Protein AF-A0A2K3K6L6-F1 (afdb_monomer)

Radius of gyration: 15.2 Å; Cα contacts (8 Å, |Δi|>4): 86; chains: 1; bounding box: 35×24×41 Å

Foldseek 3Di:
DVVVVVVVVVVVVVVCVVDPDPPPPDDDDPDDPDQDWDKFWDQDVVQQKIKIWIAGPVRHGDDMDMDHHPDDDDRVRSRVVSVVD

Solvent-accessible surface area (backbone atoms only — not comparable to full-atom values): 5362 Å² total; per-residue (Å²): 110,72,66,60,54,55,50,51,57,54,50,50,58,57,50,52,74,74,52,82,70,82,76,80,78,74,81,78,78,88,88,62,96,75,80,65,62,46,77,45,41,51,75,37,76,94,75,34,31,38,35,31,38,36,18,39,86,88,63,48,83,73,50,72,49,76,44,80,43,98,63,93,66,55,60,70,52,41,35,56,50,55,72,71,109

Mean predicted aligned error: 13.72 Å

pLDDT: mean 73.31, std 18.13, range [43.41, 93.0]

Secondary structure (DSSP, 8-state):
-HHHHHHHHHHHHHHHTT-------PPPPTTS-----EEEEEEETTTTEEEEEEE-TT--EEEEEEEE-SS---HHHHHHHHHH-

Sequence (85 aa):
MLHAWQHARTTDAANRRQQQVQHVVGQPPQQVLLFKYNIDAAIFDSEQKVDVCLRDEEGHFIAAMTTNKDVVMAAAEGEAWGLYQ

Organism: Trifolium pratense (NCBI:txid57577)

Nearest PDB structures (foldseek):
  8d9f-assembly1_A  TM=5.626E-01  e=9.260E-01  Candidatus Scalindua brodae
  7xsq-assembly1_B  TM=6.633E-01  e=1.550E+00  Candidatus Scalindua brodae
  1mda-assembly1_J  TM=5.116E-01  e=1.278E+00  Paracoccus denitrificans
  8d9g-assembly1_A  TM=4.497E-01  e=1.198E+00  Candidatus Scalindua brodae
  1hle-assembly1_A-2  TM=5.222E-01  e=3.357E+00  Equus caballus

Structure (mmCIF, N/CA/C/O backbone):
data_AF-A0A2K3K6L6-F1
#
_entry.id   AF-A0A2K3K6L6-F1
#
loop_
_atom_site.group_PDB
_atom_site.id
_atom_site.type_symbol
_atom_site.label_atom_id
_atom_site.label_alt_id
_atom_site.label_comp_id
_atom_site.label_asym_id
_atom_site.label_entity_id
_atom_site.label_seq_id
_atom_site.pdbx_PDB_ins_code
_atom_site.Cartn_x
_atom_site.Cartn_y
_atom_site.Cartn_z
_atom_site.occupancy
_atom_site.B_iso_or_equiv
_atom_site.auth_seq_id
_atom_site.auth_comp_id
_atom_site.auth_asym_id
_atom_site.auth_atom_id
_atom_site.pdbx_PDB_model_num
ATOM 1 N N . MET A 1 1 ? 1.103 6.855 -16.398 1.00 50.72 1 MET A N 1
ATOM 2 C CA . MET A 1 1 ? 0.626 6.547 -15.030 1.00 50.72 1 MET A CA 1
ATOM 3 C C . MET A 1 1 ? -0.899 6.544 -14.902 1.00 50.72 1 MET A C 1
ATOM 5 O O . MET A 1 1 ? -1.425 5.501 -14.549 1.00 5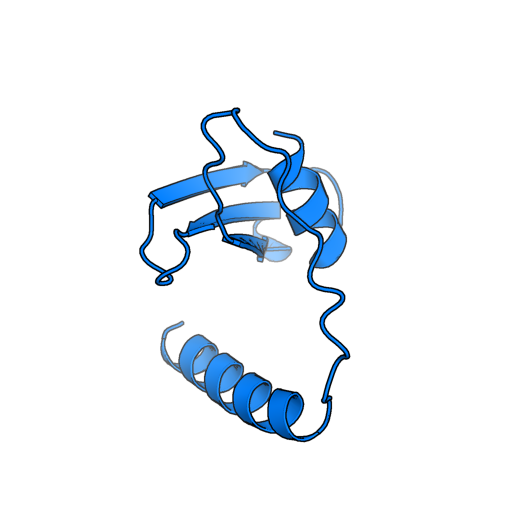0.72 1 MET A O 1
ATOM 9 N N . LEU A 1 2 ? -1.631 7.613 -15.257 1.00 44.78 2 LEU A N 1
ATOM 10 C CA . LEU A 1 2 ? -3.106 7.664 -15.129 1.00 44.78 2 LEU A CA 1
ATOM 11 C C . LEU A 1 2 ? -3.850 6.524 -15.863 1.00 44.78 2 LEU A C 1
ATOM 13 O O . LEU A 1 2 ? -4.762 5.920 -15.306 1.00 44.78 2 LEU A O 1
ATOM 17 N N . HIS A 1 3 ? -3.415 6.186 -17.082 1.00 45.34 3 HIS A N 1
ATOM 18 C CA . HIS A 1 3 ? -4.024 5.111 -17.874 1.00 45.34 3 HIS A CA 1
ATOM 19 C C . HIS A 1 3 ? -3.843 3.718 -17.259 1.00 45.34 3 HIS A C 1
ATOM 21 O O . HIS A 1 3 ? -4.777 2.925 -17.283 1.00 45.34 3 HIS A O 1
ATOM 27 N N . ALA A 1 4 ? -2.682 3.433 -16.661 1.00 49.50 4 ALA A N 1
ATOM 28 C CA . ALA A 1 4 ? -2.444 2.160 -15.979 1.00 49.50 4 ALA A CA 1
ATOM 29 C C . ALA A 1 4 ? -3.352 2.016 -14.745 1.00 49.50 4 ALA A C 1
ATOM 31 O O . ALA A 1 4 ? -3.928 0.958 -14.514 1.00 49.50 4 ALA A O 1
ATOM 32 N N . TRP A 1 5 ? -3.563 3.117 -14.017 1.00 43.41 5 TRP A N 1
ATOM 33 C CA . TRP A 1 5 ? -4.428 3.159 -12.837 1.00 43.41 5 TRP A CA 1
ATOM 34 C C . TRP A 1 5 ? -5.914 2.966 -13.184 1.00 43.41 5 TRP A C 1
ATOM 36 O O . TRP A 1 5 ? -6.633 2.219 -12.522 1.00 43.41 5 TRP A O 1
ATOM 46 N N . GLN A 1 6 ? -6.379 3.580 -14.277 1.00 49.09 6 GLN A N 1
ATOM 47 C CA . GLN A 1 6 ? -7.734 3.360 -14.798 1.00 49.09 6 GLN A CA 1
ATOM 48 C C . GLN A 1 6 ? -7.944 1.913 -15.272 1.00 49.09 6 GLN A C 1
ATOM 50 O O . GLN A 1 6 ? -9.033 1.355 -15.095 1.00 49.09 6 GLN A O 1
ATOM 55 N N . HIS A 1 7 ? -6.906 1.289 -15.838 1.00 49.28 7 HIS A N 1
ATOM 56 C CA . HIS A 1 7 ? -6.980 -0.090 -16.308 1.00 49.28 7 HIS A CA 1
ATOM 57 C C . HIS A 1 7 ? -6.998 -1.107 -15.158 1.00 49.28 7 HIS A C 1
ATOM 59 O O . HIS A 1 7 ? -7.786 -2.051 -15.195 1.00 49.28 7 HIS A O 1
ATOM 65 N N . ALA A 1 8 ? -6.213 -0.881 -14.100 1.00 46.91 8 ALA A N 1
ATOM 66 C CA . ALA A 1 8 ? -6.265 -1.692 -12.881 1.00 46.91 8 ALA A CA 1
ATOM 67 C C . ALA A 1 8 ? -7.661 -1.633 -12.237 1.00 46.91 8 ALA A C 1
ATOM 69 O O . ALA A 1 8 ? -8.295 -2.660 -12.018 1.00 46.91 8 ALA A O 1
ATOM 70 N N . ARG A 1 9 ? -8.224 -0.425 -12.093 1.00 50.78 9 ARG A N 1
ATOM 71 C CA . ARG A 1 9 ? -9.543 -0.206 -11.478 1.00 50.78 9 ARG A CA 1
ATOM 72 C C . ARG A 1 9 ? -10.697 -0.885 -12.225 1.00 50.78 9 ARG A C 1
ATOM 74 O O . ARG A 1 9 ? -11.658 -1.339 -11.606 1.00 50.78 9 ARG A O 1
ATOM 81 N N . THR A 1 10 ? -10.626 -0.940 -13.554 1.00 61.62 10 THR A N 1
ATOM 82 C CA . THR A 1 10 ? -11.632 -1.630 -14.382 1.00 61.62 10 THR A CA 1
ATOM 83 C C . THR A 1 10 ? -11.480 -3.148 -14.325 1.00 61.62 10 THR A C 1
ATOM 85 O O . THR A 1 10 ? -12.484 -3.860 -14.295 1.00 61.62 10 THR A O 1
ATOM 88 N N . THR A 1 11 ? -10.245 -3.640 -14.233 1.00 55.53 11 THR A N 1
ATOM 89 C CA . THR A 1 11 ? -9.939 -5.073 -14.122 1.00 55.53 11 THR A CA 1
ATOM 90 C C . THR A 1 11 ? -10.328 -5.623 -12.745 1.00 55.53 11 THR A C 1
ATOM 92 O O . THR A 1 11 ? -10.972 -6.670 -12.660 1.00 55.53 11 THR A O 1
ATOM 95 N N . ASP A 1 12 ? -10.077 -4.872 -11.670 1.00 56.41 12 ASP A N 1
ATOM 96 C CA . ASP A 1 12 ? -10.493 -5.231 -10.307 1.00 56.41 12 ASP A CA 1
ATOM 97 C C . ASP A 1 12 ? -12.014 -5.234 -10.141 1.00 56.41 12 ASP A C 1
ATOM 99 O O . ASP A 1 12 ? -12.576 -6.113 -9.485 1.00 56.41 12 ASP A O 1
ATOM 103 N N . ALA A 1 13 ? -12.713 -4.286 -10.773 1.00 54.00 13 ALA A N 1
ATOM 104 C CA . ALA A 1 13 ? -14.174 -4.256 -10.774 1.00 54.00 13 ALA A CA 1
ATOM 105 C C . ALA A 1 13 ? -14.783 -5.474 -11.494 1.00 54.00 13 ALA A C 1
ATOM 107 O O . ALA A 1 13 ? -15.841 -5.963 -11.089 1.00 54.00 13 ALA A O 1
ATOM 108 N N . ALA A 1 14 ? -14.119 -5.980 -12.539 1.00 52.31 14 ALA A N 1
ATOM 109 C CA . ALA A 1 14 ? -14.529 -7.190 -13.246 1.00 52.31 14 ALA A CA 1
ATOM 110 C C . ALA A 1 14 ? -14.253 -8.461 -12.420 1.00 52.31 14 ALA A C 1
ATOM 112 O O . ALA A 1 14 ? -15.131 -9.319 -12.324 1.00 52.31 14 ALA A O 1
ATOM 113 N N . ASN A 1 15 ? -13.099 -8.547 -11.749 1.00 52.62 15 ASN A N 1
ATOM 114 C CA . ASN A 1 15 ? -12.748 -9.679 -10.882 1.00 52.62 15 ASN A CA 1
ATOM 115 C C . ASN A 1 15 ? -13.587 -9.739 -9.593 1.00 52.62 15 ASN A C 1
ATOM 117 O O . ASN A 1 15 ? -14.013 -10.822 -9.188 1.00 52.62 15 ASN A O 1
ATOM 121 N N . ARG A 1 16 ? -13.931 -8.593 -8.984 1.00 49.72 16 ARG A N 1
ATOM 122 C CA . ARG A 1 16 ? -14.836 -8.537 -7.815 1.00 49.72 16 ARG A CA 1
ATOM 123 C C . ARG A 1 16 ? -16.224 -9.107 -8.091 1.00 49.72 16 ARG A C 1
ATOM 125 O O . ARG A 1 16 ? -16.862 -9.598 -7.169 1.00 49.72 16 ARG A O 1
ATOM 132 N N . ARG A 1 17 ? -16.711 -9.059 -9.337 1.00 50.69 17 ARG A N 1
ATOM 133 C CA . ARG A 1 17 ? -18.006 -9.669 -9.690 1.00 50.69 17 ARG A CA 1
ATOM 134 C C . ARG A 1 17 ? -17.966 -11.197 -9.685 1.00 50.69 17 ARG A C 1
ATOM 136 O O . ARG A 1 17 ? -19.021 -11.808 -9.563 1.00 50.69 17 ARG A O 1
ATOM 143 N N . GLN A 1 18 ? -16.786 -11.805 -9.818 1.00 53.88 18 GLN A N 1
ATOM 144 C CA . GLN A 1 18 ? -16.623 -13.262 -9.820 1.00 53.88 18 GLN A CA 1
ATOM 145 C C . GLN A 1 18 ? -16.201 -13.822 -8.458 1.00 53.88 18 GLN A C 1
ATOM 147 O O . GLN A 1 18 ? -16.478 -14.981 -8.168 1.00 53.88 18 GLN A O 1
ATOM 152 N N . GLN A 1 19 ? -15.595 -13.008 -7.593 1.00 48.94 19 GLN A N 1
ATOM 153 C CA . GLN A 1 19 ? -15.235 -13.407 -6.236 1.00 48.94 19 GLN A CA 1
ATOM 154 C C . GLN A 1 19 ? -16.186 -12.765 -5.229 1.00 48.94 19 GLN A C 1
ATOM 156 O O . GLN A 1 19 ? -15.909 -11.711 -4.659 1.00 48.94 19 GLN A O 1
ATOM 161 N N . GLN A 1 20 ? -17.317 -13.422 -4.980 1.00 46.25 20 GLN A N 1
ATOM 162 C CA . GLN A 1 20 ? -18.121 -13.144 -3.795 1.00 46.25 20 GLN A CA 1
ATOM 163 C C . GLN A 1 20 ? -17.369 -13.706 -2.576 1.00 46.25 20 GLN A C 1
ATOM 165 O O . GLN A 1 20 ? -17.664 -14.789 -2.077 1.00 46.25 20 GLN A O 1
ATOM 170 N N . VAL A 1 21 ? -16.323 -12.997 -2.147 1.00 49.91 21 VAL A N 1
ATOM 171 C CA . VAL A 1 21 ? -15.595 -13.292 -0.912 1.00 49.91 21 VAL A CA 1
ATOM 172 C C . VAL A 1 21 ? -16.588 -13.121 0.235 1.00 49.91 21 VAL A C 1
ATOM 174 O O . VAL A 1 21 ? -17.171 -12.048 0.400 1.00 49.91 21 VAL A O 1
ATOM 177 N N . GLN A 1 22 ? -16.828 -14.182 1.008 1.00 45.34 22 GLN A N 1
ATOM 178 C CA . GLN A 1 22 ? -17.551 -14.074 2.273 1.00 45.34 22 GLN A CA 1
ATOM 179 C C . GLN A 1 22 ? -16.761 -13.130 3.180 1.00 45.34 22 GLN A C 1
ATOM 181 O O . GLN A 1 22 ? -15.746 -13.509 3.759 1.00 45.34 22 GLN A O 1
ATOM 186 N N . HIS A 1 23 ? -17.209 -11.880 3.272 1.00 48.91 23 HIS A N 1
ATOM 187 C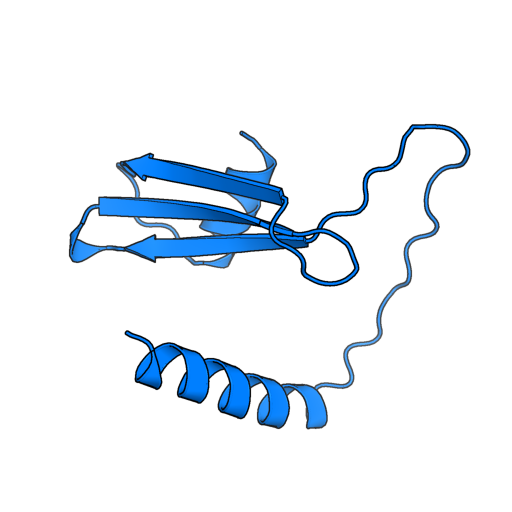 CA . HIS A 1 23 ? -16.708 -10.943 4.262 1.00 48.91 23 HIS A CA 1
ATOM 188 C C . HIS A 1 23 ? -17.072 -11.495 5.642 1.00 48.91 23 HIS A C 1
ATOM 190 O O . HIS A 1 23 ? -18.217 -11.388 6.082 1.00 48.91 23 HIS A O 1
ATOM 196 N N . VAL A 1 24 ? -16.100 -12.089 6.334 1.00 51.28 24 VAL A N 1
ATOM 197 C CA . VAL A 1 24 ? -16.185 -12.261 7.783 1.00 51.28 24 VAL A CA 1
ATOM 198 C C . VAL A 1 24 ? -16.124 -10.853 8.364 1.00 51.28 24 VAL A C 1
ATOM 200 O O . VAL A 1 24 ? -15.060 -10.247 8.464 1.00 51.28 24 VAL A O 1
ATOM 203 N N . VAL A 1 25 ? -17.291 -10.285 8.662 1.00 54.31 25 VAL A N 1
ATOM 204 C CA . VAL A 1 25 ? -17.391 -8.991 9.337 1.00 54.31 25 VAL A CA 1
ATOM 205 C C . VAL A 1 25 ? -16.929 -9.207 10.776 1.00 54.31 25 VAL A C 1
ATOM 207 O O . VAL A 1 25 ? -17.700 -9.648 11.626 1.00 54.31 25 VAL A O 1
ATOM 210 N N . GLY A 1 26 ? -15.646 -8.956 11.039 1.00 47.59 26 GLY A N 1
ATOM 211 C CA . GLY A 1 26 ? -15.122 -8.904 12.400 1.00 47.59 26 GLY A CA 1
ATOM 212 C C . GLY A 1 26 ? -15.855 -7.812 13.178 1.00 47.59 26 GLY A C 1
ATOM 213 O O . GLY A 1 26 ? -15.930 -6.671 12.723 1.00 47.59 26 GLY A O 1
ATOM 214 N N . GLN A 1 27 ? -16.439 -8.158 14.325 1.00 52.75 27 GLN A N 1
ATOM 215 C CA . GLN A 1 27 ? -17.051 -7.164 15.206 1.00 52.75 27 GLN A CA 1
ATOM 216 C C . GLN A 1 27 ? -15.955 -6.245 15.770 1.00 52.75 27 GLN A C 1
ATOM 218 O O . GLN A 1 27 ? -14.983 -6.757 16.331 1.00 52.75 27 GLN A O 1
ATOM 223 N N . PRO A 1 28 ? -16.076 -4.911 15.649 1.00 54.78 28 PRO A N 1
ATOM 224 C CA . PRO A 1 28 ? -15.098 -4.007 16.237 1.00 54.78 28 PRO A CA 1
ATOM 225 C C . PRO A 1 28 ? -15.205 -4.029 17.776 1.00 54.78 28 PRO A C 1
ATOM 227 O O . PRO A 1 28 ? -16.320 -4.040 18.309 1.00 54.78 28 PRO A O 1
ATOM 230 N N . PRO A 1 29 ? -14.076 -4.029 18.510 1.00 55.34 29 PRO A N 1
ATOM 231 C CA . PRO A 1 29 ? -14.092 -3.950 19.965 1.00 55.34 29 PRO A CA 1
ATOM 232 C C . PRO A 1 29 ? -14.711 -2.627 20.440 1.00 55.34 29 PRO A C 1
ATOM 234 O O . PRO A 1 29 ? -14.457 -1.559 19.886 1.00 55.34 29 PRO A O 1
ATOM 237 N N . GLN A 1 30 ? -15.552 -2.697 21.472 1.00 59.28 30 GLN A N 1
ATOM 238 C CA . GLN A 1 30 ? -16.245 -1.530 22.010 1.00 59.28 30 GLN A CA 1
ATOM 239 C C . GLN A 1 30 ? -15.269 -0.658 22.822 1.00 59.28 30 GLN A C 1
ATOM 241 O O . GLN A 1 30 ? -14.700 -1.121 23.804 1.00 59.28 30 GLN A O 1
ATOM 246 N N . GLN A 1 31 ? -15.146 0.616 22.427 1.00 57.66 31 GLN A N 1
ATOM 247 C CA . GLN A 1 31 ? -14.538 1.733 23.181 1.00 57.66 31 GLN A CA 1
ATOM 248 C C . GLN A 1 31 ? -13.006 1.901 23.153 1.00 57.66 31 GLN A C 1
ATOM 250 O O . GLN A 1 31 ? -12.390 2.286 24.144 1.00 57.66 31 GLN A O 1
ATOM 255 N N . VAL A 1 32 ? -12.400 1.771 21.977 1.00 54.12 32 VAL A N 1
ATOM 256 C CA . VAL A 1 32 ? -11.156 2.486 21.637 1.00 54.12 32 VAL A CA 1
ATOM 257 C C . VAL A 1 32 ? -11.505 3.436 20.490 1.00 54.12 32 VAL A C 1
ATOM 259 O O . VAL A 1 32 ? -12.426 3.132 19.734 1.00 54.12 32 VAL A O 1
ATOM 262 N N . LEU A 1 33 ? -10.841 4.591 20.365 1.00 57.03 33 LEU A N 1
ATOM 263 C CA . LEU A 1 33 ? -10.903 5.429 19.156 1.00 57.03 33 LEU A CA 1
ATOM 264 C C . LEU A 1 33 ? -10.418 4.581 17.966 1.00 57.03 33 LEU A C 1
ATOM 266 O O . LEU A 1 33 ? -9.239 4.549 17.630 1.00 57.03 33 LEU A O 1
ATOM 270 N N . LEU A 1 34 ? -11.336 3.801 17.402 1.00 61.25 34 LEU A N 1
ATOM 271 C CA . LEU A 1 34 ? -11.116 2.923 16.270 1.00 61.25 34 LEU A CA 1
ATOM 272 C C . LEU A 1 34 ? -11.164 3.805 15.035 1.00 61.25 34 LEU A C 1
ATOM 274 O O . LEU A 1 34 ? -12.228 4.083 14.488 1.00 61.25 34 LEU A O 1
ATOM 278 N N . PHE A 1 35 ? -9.995 4.264 14.609 1.00 67.88 35 PHE A N 1
ATOM 279 C CA . PHE A 1 35 ? -9.842 4.714 1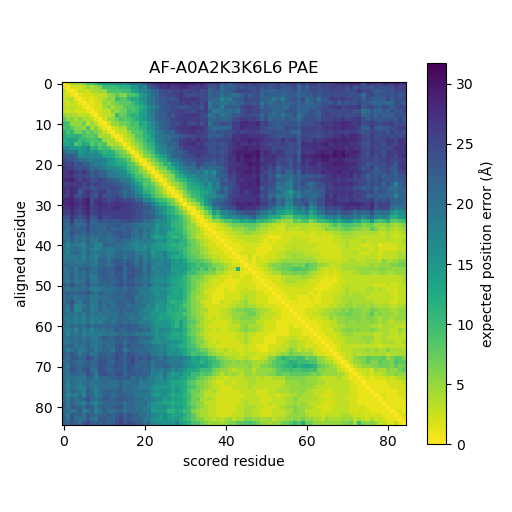3.240 1.00 67.88 35 PHE A CA 1
ATOM 280 C C . PHE A 1 35 ? -9.823 3.469 12.367 1.00 67.88 35 PHE A C 1
ATOM 282 O O . PHE A 1 35 ? -8.883 2.678 12.415 1.00 67.88 35 PHE A O 1
ATOM 289 N N . LYS A 1 36 ? -10.893 3.272 11.602 1.00 80.31 36 LYS A N 1
ATOM 290 C CA .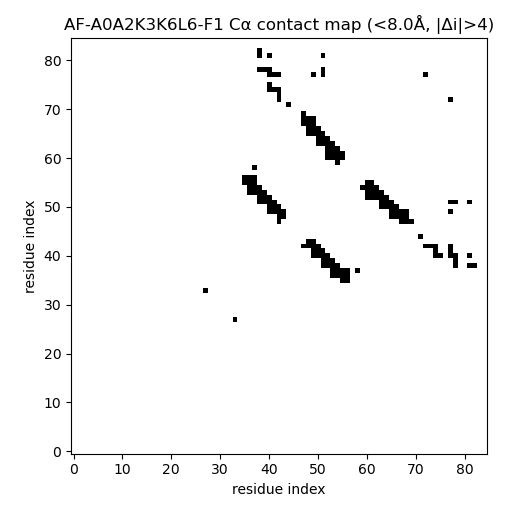 LYS A 1 36 ? -10.898 2.3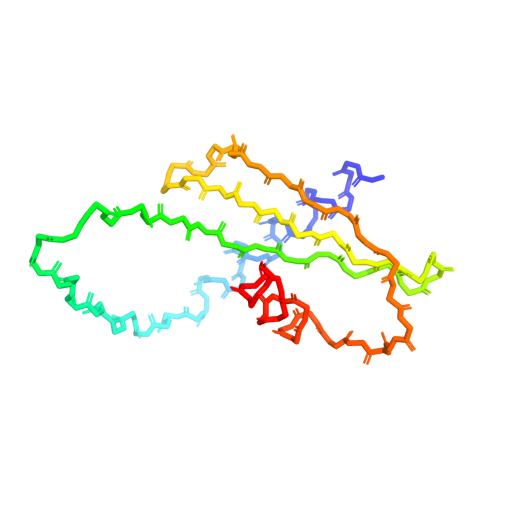04 10.518 1.00 80.31 36 LYS A CA 1
ATOM 291 C C . LYS A 1 36 ? -10.341 2.999 9.285 1.00 80.31 36 LYS A C 1
ATOM 293 O O . LYS A 1 36 ? -10.834 4.044 8.867 1.00 80.31 36 LYS A O 1
ATOM 298 N N . TYR A 1 37 ? -9.286 2.419 8.743 1.00 85.25 37 TYR A N 1
ATOM 299 C CA . TYR A 1 37 ? -8.614 2.909 7.556 1.00 85.25 37 TYR A CA 1
ATOM 300 C C . TYR A 1 37 ? -8.262 1.734 6.654 1.00 85.25 37 TYR A C 1
ATOM 302 O O . TYR A 1 37 ? -8.050 0.610 7.111 1.00 85.25 37 TYR A O 1
ATOM 310 N N . ASN A 1 38 ? -8.204 2.013 5.361 1.00 88.81 38 ASN A N 1
ATOM 311 C CA . ASN A 1 38 ? -7.712 1.093 4.359 1.00 88.81 38 ASN A CA 1
ATOM 312 C C . ASN A 1 38 ? -6.230 1.390 4.142 1.00 88.81 38 ASN A C 1
ATOM 314 O O . ASN A 1 38 ? -5.863 2.544 3.916 1.00 88.81 38 ASN A O 1
ATOM 318 N N . ILE A 1 39 ? -5.406 0.350 4.197 1.00 89.06 39 ILE A N 1
ATOM 319 C CA . ILE A 1 39 ? -3.995 0.415 3.833 1.00 89.06 39 ILE A CA 1
ATOM 320 C C . ILE A 1 39 ? -3.803 -0.202 2.448 1.00 89.06 39 ILE A C 1
ATOM 322 O O . ILE A 1 39 ? -4.468 -1.178 2.109 1.00 89.06 39 ILE A O 1
ATOM 326 N N . ASP A 1 40 ? -2.935 0.402 1.650 1.00 91.31 40 ASP A N 1
ATOM 327 C CA . ASP A 1 40 ? -2.540 -0.071 0.324 1.00 91.31 40 ASP A CA 1
ATOM 328 C C . ASP A 1 40 ? -1.035 0.145 0.161 1.00 91.31 40 ASP A C 1
ATOM 330 O O . ASP A 1 40 ? -0.504 1.137 0.676 1.00 91.31 40 ASP A O 1
ATOM 334 N N . ALA A 1 41 ? -0.353 -0.758 -0.541 1.00 91.19 41 ALA A N 1
ATOM 335 C CA . ALA A 1 41 ? 1.079 -0.653 -0.788 1.00 91.19 41 ALA A CA 1
ATOM 336 C C . ALA A 1 41 ? 1.416 -0.814 -2.273 1.00 91.19 41 ALA A C 1
ATOM 338 O O . ALA A 1 41 ? 1.008 -1.767 -2.933 1.00 91.19 41 ALA A O 1
ATOM 339 N N . ALA A 1 42 ? 2.235 0.100 -2.789 1.00 91.62 42 ALA A N 1
ATOM 340 C CA . ALA A 1 42 ? 2.784 0.041 -4.134 1.00 91.62 42 ALA A CA 1
ATOM 341 C C . ALA A 1 42 ? 4.291 -0.215 -4.073 1.00 91.62 42 ALA A C 1
ATOM 343 O O . ALA A 1 42 ? 5.036 0.496 -3.401 1.00 91.62 42 ALA A O 1
ATOM 344 N N . ILE A 1 43 ? 4.742 -1.241 -4.792 1.00 90.62 43 ILE A N 1
ATOM 345 C CA . ILE A 1 43 ? 6.141 -1.668 -4.804 1.00 90.62 43 ILE A CA 1
ATOM 346 C C . ILE A 1 43 ? 6.761 -1.286 -6.143 1.00 90.62 43 ILE A C 1
ATOM 348 O O . ILE A 1 43 ? 6.271 -1.665 -7.206 1.00 90.62 43 ILE A O 1
ATOM 352 N N . PHE A 1 44 ? 7.857 -0.541 -6.070 1.00 89.12 44 PHE A N 1
ATOM 353 C CA . PHE A 1 44 ? 8.612 -0.045 -7.211 1.00 89.12 44 PHE A CA 1
ATOM 354 C C . PHE A 1 44 ? 9.980 -0.726 -7.214 1.00 89.12 44 PHE A C 1
ATOM 356 O O . PHE A 1 44 ? 10.921 -0.276 -6.557 1.00 89.12 44 PHE A O 1
ATOM 363 N N . ASP A 1 45 ? 10.080 -1.867 -7.900 1.00 86.06 45 ASP A N 1
ATOM 364 C CA . ASP A 1 45 ? 11.295 -2.690 -7.894 1.00 86.06 45 ASP A CA 1
ATOM 365 C C . ASP A 1 45 ? 12.487 -2.002 -8.564 1.00 86.06 45 ASP A C 1
ATOM 367 O O . ASP A 1 45 ? 13.599 -2.066 -8.040 1.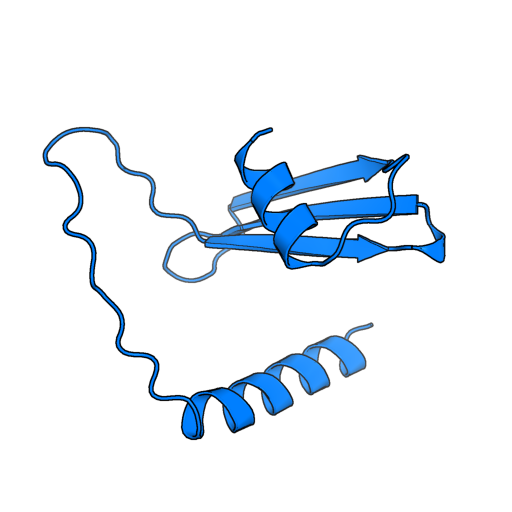00 86.06 45 ASP A O 1
ATOM 371 N N . SER A 1 46 ? 12.266 -1.303 -9.681 1.00 87.88 46 SER A N 1
ATOM 372 C CA . SER A 1 46 ? 13.315 -0.556 -10.389 1.00 87.88 46 SER A CA 1
ATOM 373 C C . SER A 1 46 ? 13.918 0.560 -9.539 1.00 87.88 46 SER A C 1
ATOM 375 O O . SER A 1 46 ? 15.117 0.820 -9.609 1.00 87.88 46 SER A O 1
ATOM 377 N N . GLU A 1 47 ? 13.092 1.207 -8.727 1.00 87.00 47 GLU A N 1
ATOM 378 C CA . GLU A 1 47 ? 13.466 2.318 -7.863 1.00 87.00 47 GLU A CA 1
ATOM 379 C C . GLU A 1 47 ? 13.867 1.862 -6.459 1.00 87.00 47 GLU A C 1
ATOM 381 O O . GLU A 1 47 ? 14.269 2.704 -5.659 1.00 87.00 47 GLU A O 1
ATOM 386 N N . GLN A 1 48 ? 13.754 0.561 -6.162 1.00 90.00 48 GLN A N 1
ATOM 387 C CA . GLN A 1 48 ? 13.932 -0.018 -4.830 1.00 90.00 48 GLN A CA 1
ATOM 388 C C . GLN A 1 48 ? 13.133 0.741 -3.765 1.00 90.00 48 GLN A C 1
ATOM 390 O O . GLN A 1 48 ? 13.653 1.120 -2.718 1.00 90.00 48 GLN A O 1
ATOM 395 N N . LYS A 1 49 ? 11.844 0.968 -4.031 1.00 91.19 49 LYS A N 1
ATOM 396 C CA . LYS A 1 49 ? 10.953 1.712 -3.135 1.00 91.19 49 LYS A CA 1
ATOM 397 C C . LYS A 1 49 ? 9.666 0.969 -2.842 1.00 91.19 49 LYS A C 1
ATOM 399 O O . LYS A 1 49 ? 9.204 0.147 -3.634 1.00 91.19 49 LYS A O 1
ATOM 404 N N . VAL A 1 50 ? 9.088 1.299 -1.697 1.00 90.56 50 VAL A N 1
ATOM 405 C CA . VAL A 1 50 ? 7.712 0.964 -1.354 1.00 90.56 50 VAL A CA 1
ATOM 406 C C . VAL A 1 50 ? 6.995 2.229 -0.904 1.00 90.56 50 VAL A C 1
ATOM 408 O O . VAL A 1 50 ? 7.514 2.998 -0.091 1.00 90.56 50 VAL A O 1
ATOM 411 N N . ASP A 1 51 ? 5.802 2.421 -1.449 1.00 91.69 51 ASP A N 1
ATOM 412 C CA . ASP A 1 51 ? 4.863 3.450 -1.037 1.00 91.69 51 ASP A CA 1
ATOM 413 C C . ASP A 1 51 ? 3.720 2.782 -0.285 1.00 91.69 51 ASP A C 1
ATOM 415 O O . ASP A 1 51 ? 3.180 1.779 -0.743 1.00 91.69 51 ASP A O 1
ATOM 419 N N . VAL A 1 52 ? 3.330 3.349 0.848 1.00 92.00 52 VAL A N 1
ATOM 420 C CA . VAL A 1 52 ? 2.200 2.904 1.664 1.00 92.00 52 VAL A CA 1
ATOM 421 C C . VAL A 1 52 ? 1.220 4.061 1.769 1.00 92.00 52 V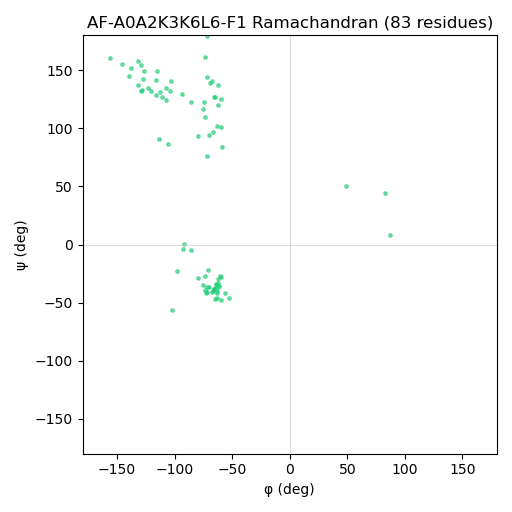AL A C 1
ATOM 423 O O . VAL A 1 52 ? 1.619 5.186 2.065 1.00 92.00 52 VAL A O 1
ATOM 426 N N . CYS A 1 53 ? -0.063 3.806 1.529 1.00 93.00 53 CYS A N 1
ATOM 427 C CA . CYS A 1 53 ? -1.121 4.807 1.590 1.00 93.00 53 CYS A CA 1
ATOM 428 C C . CYS A 1 53 ? -2.208 4.387 2.577 1.00 93.00 53 CYS A C 1
ATOM 430 O O . CYS A 1 53 ? -2.684 3.256 2.545 1.00 93.00 53 CYS A O 1
ATOM 432 N N 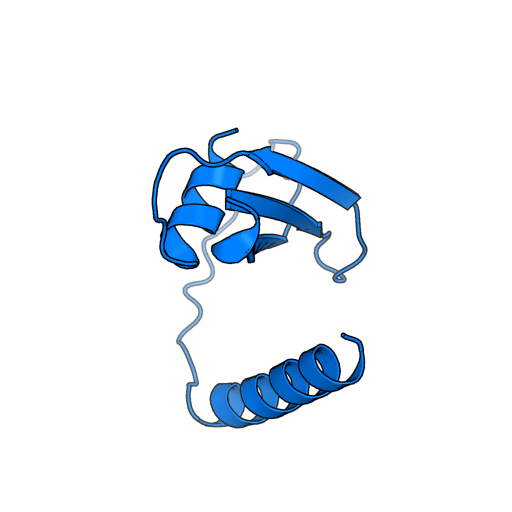. LEU A 1 54 ? -2.627 5.335 3.415 1.00 90.69 54 LEU A N 1
ATOM 433 C CA . LEU A 1 54 ? -3.771 5.219 4.305 1.00 90.69 54 LEU A CA 1
ATOM 434 C C . LEU A 1 54 ? -4.943 6.020 3.747 1.00 90.69 54 LEU A C 1
ATOM 436 O O . LEU A 1 54 ? -4.804 7.195 3.379 1.00 90.69 54 LEU A O 1
ATOM 440 N N . ARG A 1 55 ? -6.113 5.389 3.723 1.00 91.94 55 ARG A N 1
ATOM 441 C CA . ARG A 1 55 ? -7.379 6.007 3.330 1.00 91.94 55 ARG A CA 1
ATOM 442 C C . ARG A 1 55 ? -8.435 5.800 4.401 1.00 91.94 55 ARG A C 1
ATOM 444 O O . ARG A 1 55 ? -8.406 4.784 5.086 1.00 91.94 55 ARG A O 1
ATOM 451 N N . ASP A 1 56 ? -9.365 6.735 4.536 1.00 88.12 56 ASP A N 1
ATOM 452 C CA . ASP A 1 56 ? -10.528 6.540 5.403 1.00 88.12 56 ASP A CA 1
ATOM 453 C C . ASP A 1 56 ? -11.509 5.521 4.795 1.00 88.12 56 ASP A C 1
ATOM 455 O O . ASP A 1 56 ? -11.291 4.980 3.705 1.00 88.12 56 ASP A O 1
ATOM 459 N N . GLU A 1 57 ? -12.603 5.247 5.505 1.00 87.00 57 GLU A N 1
ATOM 460 C CA . GLU A 1 57 ? -13.638 4.319 5.040 1.00 87.00 57 GLU A CA 1
ATOM 461 C C . GLU A 1 57 ? -14.304 4.743 3.722 1.00 87.00 57 GLU A C 1
ATOM 463 O O . GLU A 1 57 ? -14.786 3.893 2.970 1.00 87.00 57 GLU A O 1
ATOM 468 N N . GLU A 1 58 ? -14.326 6.043 3.432 1.00 87.81 58 GLU A N 1
ATOM 469 C CA . GLU A 1 58 ? -14.897 6.618 2.213 1.00 87.81 58 GLU A CA 1
ATOM 470 C C . GLU A 1 58 ? -13.875 6.629 1.058 1.00 87.81 58 GLU A C 1
ATOM 472 O O . GLU A 1 58 ? -14.210 6.920 -0.093 1.00 87.81 58 GLU A O 1
ATOM 477 N N . GLY A 1 59 ? -12.631 6.225 1.335 1.00 86.25 59 GLY A N 1
ATOM 478 C CA . GLY A 1 59 ? -11.531 6.156 0.382 1.00 86.25 59 GLY A CA 1
ATOM 479 C C . GLY A 1 59 ? -10.755 7.466 0.233 1.00 86.25 59 GLY A C 1
ATOM 480 O O . GLY A 1 59 ? -9.890 7.557 -0.653 1.00 86.25 59 GLY A O 1
ATOM 481 N N . HIS A 1 60 ? -11.027 8.470 1.070 1.00 89.12 60 HIS A N 1
ATOM 482 C CA . HIS A 1 60 ? -10.272 9.714 1.089 1.00 89.12 60 HIS A CA 1
ATOM 483 C C . HIS A 1 60 ? -8.859 9.471 1.582 1.00 89.12 60 HIS A C 1
ATOM 485 O O . HIS A 1 60 ? -8.616 8.697 2.502 1.00 89.12 60 HIS A O 1
ATOM 491 N N . PHE A 1 61 ? -7.915 10.161 0.956 1.00 88.81 61 PHE A N 1
ATOM 492 C CA . PHE A 1 61 ? -6.523 10.119 1.362 1.00 88.81 61 PHE A CA 1
ATOM 493 C C . PHE A 1 61 ? -6.351 10.712 2.765 1.00 88.81 61 PHE A C 1
ATOM 495 O O . PHE A 1 61 ? -6.749 11.851 3.001 1.00 88.81 61 PHE A O 1
ATOM 502 N N . ILE A 1 62 ? -5.718 9.954 3.660 1.00 91.44 62 ILE A N 1
ATOM 503 C CA . ILE A 1 62 ? -5.335 10.415 4.999 1.00 91.44 62 ILE A CA 1
ATOM 504 C C . ILE A 1 62 ? -3.844 10.745 5.008 1.00 91.44 62 ILE A C 1
ATOM 506 O O . ILE A 1 62 ? -3.442 11.852 5.359 1.00 91.44 62 ILE A O 1
ATOM 510 N N . ALA A 1 63 ? -3.023 9.765 4.631 1.00 90.88 63 ALA A N 1
ATOM 511 C CA . ALA A 1 63 ? -1.574 9.851 4.705 1.00 90.88 63 ALA A CA 1
ATOM 512 C C . ALA A 1 63 ? -0.913 8.893 3.709 1.00 90.88 63 ALA A C 1
ATOM 514 O O . ALA A 1 63 ? -1.523 7.925 3.250 1.00 90.88 63 ALA A O 1
ATOM 515 N N . ALA A 1 64 ? 0.354 9.152 3.398 1.00 92.62 64 ALA A N 1
ATOM 516 C CA . ALA A 1 64 ? 1.213 8.202 2.711 1.00 92.62 64 ALA A CA 1
ATOM 517 C C . ALA A 1 64 ? 2.656 8.322 3.189 1.00 92.62 64 ALA A C 1
ATOM 519 O O . ALA A 1 64 ? 3.090 9.380 3.650 1.00 92.62 64 ALA A O 1
ATOM 520 N N . MET A 1 65 ? 3.386 7.228 3.035 1.00 91.38 65 MET A N 1
ATOM 521 C CA . MET A 1 65 ? 4.807 7.126 3.305 1.00 91.38 65 MET A CA 1
ATOM 522 C C . MET A 1 65 ? 5.490 6.459 2.118 1.00 91.38 65 MET A C 1
ATOM 524 O O . MET A 1 65 ? 5.008 5.452 1.614 1.00 91.38 65 MET A O 1
ATOM 528 N N . THR A 1 66 ? 6.638 6.996 1.725 1.00 92.44 66 THR A N 1
ATOM 529 C CA . THR A 1 66 ? 7.558 6.362 0.779 1.00 92.44 66 THR A CA 1
ATOM 530 C C . THR A 1 66 ? 8.824 6.006 1.531 1.00 92.44 66 THR A C 1
ATOM 532 O O . THR A 1 66 ? 9.395 6.866 2.206 1.00 92.44 66 THR A O 1
ATOM 535 N N . THR A 1 67 ? 9.303 4.777 1.381 1.00 90.88 67 THR A N 1
ATOM 536 C CA . THR A 1 67 ? 10.625 4.389 1.874 1.00 90.88 67 THR A CA 1
ATOM 537 C C . THR A 1 67 ? 11.415 3.637 0.813 1.00 90.88 67 THR A C 1
ATOM 539 O O . THR A 1 67 ? 10.853 3.046 -0.113 1.00 90.88 67 THR A O 1
ATOM 542 N N . ASN A 1 68 ? 12.735 3.634 0.972 1.00 91.81 68 ASN A N 1
ATOM 543 C CA . ASN A 1 68 ? 13.587 2.708 0.240 1.00 91.81 68 ASN A CA 1
ATOM 544 C C . ASN A 1 68 ? 13.393 1.297 0.815 1.00 91.81 68 ASN A C 1
ATOM 546 O O . ASN A 1 68 ? 13.213 1.135 2.025 1.00 91.81 68 ASN A O 1
ATOM 550 N N . LYS A 1 69 ? 13.438 0.282 -0.047 1.00 85.25 69 LYS A N 1
ATOM 551 C CA . LYS A 1 69 ? 13.392 -1.126 0.343 1.00 85.25 69 LYS A CA 1
ATOM 552 C C . LYS A 1 69 ? 14.698 -1.804 -0.051 1.00 85.25 69 LYS A C 1
ATOM 554 O O . LYS A 1 69 ? 15.091 -1.772 -1.212 1.00 85.25 69 LYS A O 1
ATOM 559 N N . ASP A 1 70 ? 15.303 -2.493 0.907 1.00 81.38 70 ASP A N 1
ATOM 560 C CA . ASP A 1 70 ? 16.484 -3.331 0.662 1.00 81.38 70 ASP A CA 1
ATOM 561 C C . ASP A 1 70 ? 16.102 -4.790 0.348 1.00 81.38 70 ASP A C 1
ATOM 563 O O . ASP A 1 70 ? 16.960 -5.645 0.131 1.00 81.38 70 ASP A O 1
ATOM 567 N N . VAL A 1 71 ? 14.798 -5.094 0.337 1.00 81.31 71 VAL A N 1
ATOM 568 C CA . VAL A 1 71 ? 14.251 -6.444 0.172 1.00 81.31 71 VAL A CA 1
ATOM 569 C C . VAL A 1 71 ? 13.216 -6.464 -0.956 1.00 81.31 71 VAL A C 1
ATOM 571 O O . VAL A 1 71 ? 12.443 -5.521 -1.158 1.00 81.31 71 VAL A O 1
ATOM 574 N N . VAL A 1 72 ? 13.208 -7.554 -1.724 1.00 83.62 72 VAL A N 1
ATOM 575 C CA . VAL A 1 72 ? 12.138 -7.849 -2.685 1.00 83.62 72 VAL A CA 1
ATOM 576 C C . VAL A 1 72 ? 10.927 -8.322 -1.890 1.00 83.62 72 VAL A C 1
ATOM 578 O O . VAL A 1 72 ? 11.003 -9.344 -1.221 1.00 83.62 72 VAL A O 1
ATOM 581 N N . MET A 1 73 ? 9.840 -7.558 -1.954 1.00 83.81 73 MET A N 1
ATOM 582 C CA . MET A 1 73 ? 8.578 -7.863 -1.285 1.00 83.81 73 MET A CA 1
ATOM 583 C C . MET A 1 73 ? 7.501 -8.074 -2.346 1.00 83.81 73 MET A C 1
ATOM 585 O O . MET A 1 73 ? 7.472 -7.359 -3.350 1.00 83.81 73 MET A O 1
ATOM 589 N N . ALA A 1 74 ? 6.608 -9.029 -2.120 1.00 86.44 74 ALA A N 1
ATOM 590 C CA . ALA A 1 74 ? 5.331 -9.094 -2.816 1.00 86.44 74 ALA A CA 1
ATOM 591 C C . ALA A 1 74 ? 4.380 -8.004 -2.291 1.00 86.44 74 ALA A C 1
ATOM 593 O O . ALA A 1 74 ? 4.550 -7.505 -1.181 1.00 86.44 74 ALA A O 1
ATOM 594 N N . ALA A 1 75 ? 3.338 -7.664 -3.055 1.00 81.44 75 ALA A N 1
ATOM 595 C CA . ALA A 1 75 ? 2.378 -6.620 -2.671 1.00 81.44 75 ALA A CA 1
ATOM 596 C C . ALA A 1 75 ? 1.784 -6.838 -1.263 1.00 81.44 75 ALA A C 1
ATOM 598 O O . ALA A 1 75 ? 1.818 -5.933 -0.436 1.00 81.44 75 ALA A O 1
ATOM 599 N N . ALA A 1 76 ? 1.358 -8.069 -0.955 1.00 84.81 76 ALA A N 1
ATOM 600 C CA . ALA A 1 76 ? 0.817 -8.420 0.361 1.00 84.81 76 ALA A CA 1
ATOM 601 C C . ALA A 1 76 ? 1.839 -8.256 1.505 1.00 84.81 76 ALA A C 1
ATOM 603 O O . ALA A 1 76 ? 1.476 -7.893 2.621 1.00 84.81 76 ALA A O 1
ATOM 604 N N . GLU A 1 77 ? 3.124 -8.502 1.235 1.00 87.81 77 GLU A N 1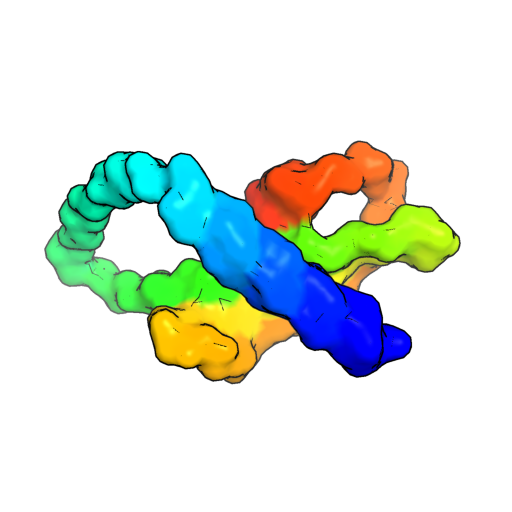
ATOM 605 C CA . GLU A 1 77 ? 4.197 -8.278 2.210 1.00 87.81 77 GLU A CA 1
ATOM 606 C C . GLU A 1 77 ? 4.442 -6.779 2.414 1.00 87.81 77 GLU A C 1
ATOM 608 O O . GLU A 1 77 ? 4.657 -6.349 3.543 1.00 87.81 77 GLU A O 1
ATOM 613 N N . GLY A 1 78 ? 4.340 -5.975 1.350 1.00 86.50 78 GLY A N 1
ATOM 614 C CA . GLY A 1 78 ? 4.409 -4.515 1.423 1.00 86.50 78 GLY A CA 1
ATOM 615 C C . GLY A 1 78 ? 3.268 -3.904 2.240 1.00 86.50 78 GLY A C 1
ATOM 616 O O . GLY A 1 78 ? 3.510 -3.015 3.052 1.00 86.50 78 GLY A O 1
ATOM 617 N N . GLU A 1 79 ? 2.042 -4.409 2.084 1.00 86.44 79 GLU A N 1
ATOM 618 C CA . GLU A 1 79 ? 0.887 -3.989 2.889 1.00 86.44 79 GLU A CA 1
ATOM 619 C C . GLU A 1 79 ? 1.064 -4.358 4.368 1.00 86.44 79 GLU A C 1
ATOM 621 O O . GLU A 1 79 ? 0.878 -3.514 5.247 1.00 86.44 79 GLU A O 1
ATOM 626 N N . ALA A 1 80 ? 1.475 -5.598 4.655 1.00 88.50 80 ALA A N 1
ATOM 627 C CA . ALA A 1 80 ? 1.723 -6.057 6.021 1.00 88.50 80 ALA A CA 1
ATOM 628 C C . ALA A 1 80 ? 2.869 -5.282 6.689 1.00 88.50 80 ALA A C 1
ATOM 630 O O . ALA A 1 80 ? 2.779 -4.921 7.862 1.00 88.50 80 ALA A O 1
ATOM 631 N N . TRP A 1 81 ? 3.931 -4.993 5.936 1.00 88.69 81 TRP A N 1
ATOM 632 C CA . TRP A 1 81 ? 5.032 -4.152 6.386 1.00 88.69 81 TRP A CA 1
ATOM 633 C C . TRP A 1 81 ? 4.558 -2.728 6.677 1.00 88.69 81 TRP A C 1
ATOM 635 O O . TRP A 1 81 ? 4.873 -2.196 7.735 1.00 88.69 81 TRP A O 1
ATOM 645 N N . GLY A 1 82 ? 3.759 -2.133 5.789 1.00 85.94 82 GLY A N 1
ATOM 646 C CA . GLY A 1 82 ? 3.212 -0.790 5.972 1.00 85.94 82 GLY A CA 1
ATOM 647 C C . GLY A 1 82 ? 2.305 -0.661 7.194 1.00 85.94 82 GLY A C 1
ATOM 648 O O . GLY A 1 82 ? 2.252 0.407 7.789 1.00 85.94 82 GLY A O 1
ATOM 649 N N . LEU A 1 83 ? 1.623 -1.741 7.585 1.00 87.12 83 LEU A N 1
ATOM 650 C CA . LEU A 1 83 ? 0.814 -1.790 8.804 1.00 87.12 83 LEU A CA 1
ATOM 651 C C . LEU A 1 83 ? 1.670 -1.853 10.081 1.00 87.12 83 LEU A C 1
ATOM 653 O O . LEU A 1 83 ? 1.206 -1.456 11.146 1.00 87.12 83 LEU A O 1
ATOM 657 N N . TYR A 1 84 ? 2.884 -2.402 9.988 1.00 87.12 84 TYR A N 1
ATOM 658 C CA . TYR A 1 84 ? 3.806 -2.529 11.119 1.00 87.12 84 TYR A CA 1
ATOM 659 C C . TYR A 1 84 ? 4.555 -1.228 11.445 1.00 87.12 84 TYR A C 1
ATOM 661 O O . TYR A 1 84 ? 4.955 -1.048 12.596 1.00 87.12 84 TYR A O 1
ATOM 669 N N . GLN A 1 85 ? 4.784 -0.368 10.447 1.00 78.44 85 GLN A N 1
ATOM 670 C CA . GLN A 1 85 ? 5.497 0.907 10.618 1.00 78.44 85 GLN A CA 1
ATOM 671 C C . GLN A 1 85 ? 4.717 1.904 11.478 1.00 78.44 85 GLN A C 1
ATOM 673 O O . GLN A 1 85 ? 5.372 2.570 12.313 1.00 78.44 85 GLN A O 1
#